Protein AF-A0A9E3Y6I2-F1 (afdb_monomer_lite)

Foldseek 3Di:
DVVVVVVQVVVLLVVLDVQLDDVDDPVSSVCSQAVFARWGDDPQPRAIDTPPVVVPDDFQWDFDWDDDPNDTHTPGTTDGDDDDDDD

Structure (mmCIF, N/CA/C/O backbone):
data_AF-A0A9E3Y6I2-F1
#
_entry.id   AF-A0A9E3Y6I2-F1
#
loop_
_atom_site.group_PDB
_atom_site.id
_atom_site.type_symbol
_atom_site.label_atom_id
_atom_site.label_alt_id
_atom_site.label_comp_id
_atom_site.label_asym_id
_atom_site.label_entity_id
_atom_site.label_seq_id
_atom_site.pdbx_PDB_ins_code
_atom_site.Cartn_x
_atom_site.Cartn_y
_atom_site.Cartn_z
_atom_site.occupancy
_atom_site.B_iso_or_equiv
_atom_site.auth_seq_id
_atom_site.auth_comp_id
_atom_site.auth_asym_id
_atom_site.auth_atom_id
_atom_site.pdbx_PDB_model_num
ATOM 1 N N . LEU A 1 1 ? -8.070 7.823 12.546 1.00 59.56 1 LEU A N 1
ATOM 2 C CA . LEU A 1 1 ? -8.119 7.198 11.205 1.00 59.56 1 LEU A CA 1
ATOM 3 C C . LEU A 1 1 ? -7.454 8.050 10.122 1.00 59.56 1 LEU A C 1
ATOM 5 O O . LEU A 1 1 ? -6.466 7.592 9.576 1.00 59.56 1 LEU A O 1
ATOM 9 N N . ALA A 1 2 ? -7.924 9.275 9.835 1.00 64.31 2 ALA A N 1
ATOM 10 C CA . ALA A 1 2 ? -7.398 10.080 8.715 1.00 64.31 2 ALA A CA 1
ATOM 11 C C . ALA A 1 2 ? -5.885 10.378 8.790 1.00 64.31 2 ALA A C 1
ATOM 13 O O . ALA A 1 2 ? -5.206 10.340 7.772 1.00 64.31 2 ALA A O 1
ATOM 14 N N . VAL A 1 3 ? -5.345 10.615 9.992 1.00 75.75 3 VAL A N 1
ATOM 15 C CA . VAL A 1 3 ? -3.899 10.845 10.181 1.00 75.75 3 VAL A CA 1
ATOM 16 C C . VAL A 1 3 ? -3.087 9.589 9.853 1.00 75.75 3 VAL A C 1
ATOM 18 O O . VAL A 1 3 ? -2.093 9.673 9.143 1.00 75.75 3 VAL A O 1
ATOM 21 N N . SER A 1 4 ? -3.527 8.420 10.321 1.00 84.81 4 SER A N 1
ATOM 22 C CA . SER A 1 4 ? -2.825 7.148 10.115 1.00 84.81 4 SER A CA 1
ATOM 23 C C . SER A 1 4 ? -2.815 6.710 8.647 1.00 84.81 4 SER A C 1
ATOM 25 O O . SER A 1 4 ? -1.810 6.184 8.186 1.00 84.81 4 SER A O 1
ATOM 27 N N . ALA A 1 5 ? -3.876 7.020 7.891 1.00 87.44 5 ALA A N 1
ATOM 28 C CA . ALA A 1 5 ? -3.936 6.748 6.454 1.00 87.44 5 ALA A CA 1
ATOM 29 C C . ALA A 1 5 ? -2.781 7.399 5.674 1.00 87.44 5 ALA A C 1
ATOM 31 O O . ALA A 1 5 ? -2.202 6.765 4.798 1.00 87.44 5 ALA A O 1
ATOM 32 N N . GLY A 1 6 ? -2.398 8.630 6.030 1.00 92.19 6 GLY A N 1
ATOM 33 C CA . GLY A 1 6 ? -1.265 9.312 5.400 1.00 92.19 6 GLY A CA 1
ATOM 34 C C . GLY A 1 6 ? 0.079 8.620 5.648 1.00 92.19 6 GLY A C 1
ATOM 35 O O . GLY A 1 6 ? 0.911 8.565 4.744 1.00 92.19 6 GLY A O 1
ATOM 36 N N . TYR A 1 7 ? 0.280 8.045 6.839 1.00 94.38 7 TYR A N 1
ATOM 37 C CA . TYR A 1 7 ? 1.491 7.276 7.147 1.00 94.38 7 TYR A CA 1
ATOM 38 C C . TYR A 1 7 ? 1.566 5.994 6.315 1.00 94.38 7 TYR A C 1
ATOM 40 O O . TYR A 1 7 ? 2.582 5.764 5.674 1.00 94.38 7 TYR A O 1
ATOM 48 N N . TRP A 1 8 ? 0.477 5.229 6.203 1.00 94.38 8 TRP A N 1
ATOM 49 C CA . TRP A 1 8 ? 0.480 4.001 5.393 1.00 94.38 8 TRP A CA 1
ATOM 50 C C . TRP A 1 8 ? 0.677 4.277 3.900 1.00 94.38 8 TRP A C 1
ATOM 52 O O . TRP A 1 8 ? 1.376 3.532 3.223 1.00 94.38 8 TRP A O 1
ATOM 62 N N . VAL A 1 9 ? 0.123 5.376 3.378 1.00 94.19 9 VAL A N 1
ATOM 63 C CA . VAL A 1 9 ? 0.407 5.807 1.998 1.00 94.19 9 VAL A CA 1
ATOM 64 C C . VAL A 1 9 ? 1.878 6.208 1.833 1.00 94.19 9 VAL A C 1
ATOM 66 O O . VAL A 1 9 ? 2.466 5.968 0.781 1.00 94.19 9 VAL A O 1
ATOM 69 N N . THR A 1 10 ? 2.495 6.783 2.867 1.00 96.19 10 THR A N 1
ATOM 70 C CA . THR A 1 10 ? 3.930 7.101 2.856 1.00 96.19 10 THR A CA 1
ATOM 71 C C . THR A 1 10 ? 4.773 5.826 2.845 1.00 96.19 10 THR A C 1
ATOM 73 O O . THR A 1 10 ? 5.700 5.732 2.046 1.00 96.19 10 THR A O 1
ATOM 76 N N . ASP A 1 11 ? 4.417 4.821 3.647 1.00 96.62 11 ASP A N 1
ATOM 77 C CA . ASP A 1 11 ? 5.084 3.512 3.650 1.00 96.62 11 ASP A CA 1
ATOM 78 C C . ASP A 1 11 ? 4.958 2.816 2.285 1.00 96.62 11 ASP A C 1
ATOM 80 O O . ASP A 1 11 ? 5.940 2.293 1.760 1.00 96.62 11 ASP A O 1
ATOM 84 N N . MET A 1 12 ? 3.777 2.878 1.658 1.00 96.75 12 MET A N 1
ATOM 85 C CA . MET A 1 12 ? 3.563 2.386 0.291 1.00 96.75 12 MET A CA 1
ATOM 86 C C . MET A 1 12 ? 4.480 3.093 -0.713 1.00 96.75 12 MET A C 1
ATOM 88 O O . MET A 1 12 ? 5.077 2.450 -1.575 1.00 96.75 12 MET A O 1
ATOM 92 N N . PHE A 1 13 ? 4.601 4.418 -0.605 1.00 96.94 13 PHE A N 1
ATOM 93 C CA . PHE A 1 13 ? 5.461 5.210 -1.478 1.00 96.94 13 PHE A CA 1
ATOM 94 C C . PHE A 1 13 ? 6.943 4.859 -1.292 1.00 96.94 13 PHE A C 1
ATOM 96 O O . PHE A 1 13 ? 7.652 4.688 -2.281 1.00 96.94 13 PHE A O 1
ATOM 103 N N . ILE A 1 14 ? 7.401 4.696 -0.046 1.00 97.56 14 ILE A N 1
ATOM 104 C CA . ILE A 1 14 ? 8.769 4.258 0.264 1.00 97.56 14 ILE A CA 1
ATOM 105 C C . ILE A 1 14 ? 9.027 2.872 -0.328 1.00 97.56 14 ILE A C 1
ATOM 107 O O . ILE A 1 14 ? 10.010 2.708 -1.045 1.00 97.56 14 ILE A O 1
ATOM 111 N N . LYS A 1 15 ? 8.114 1.913 -0.131 1.00 97.69 15 LYS A N 1
ATOM 112 C CA . LYS A 1 15 ? 8.224 0.575 -0.724 1.00 97.69 15 LYS A CA 1
ATOM 113 C C . LYS A 1 15 ? 8.371 0.637 -2.248 1.00 97.69 15 LYS A C 1
ATOM 115 O O . LYS A 1 15 ? 9.237 -0.020 -2.814 1.00 97.69 15 LYS A O 1
ATOM 120 N N . ALA A 1 16 ? 7.564 1.457 -2.921 1.00 97.50 16 ALA A N 1
ATOM 121 C CA . ALA A 1 16 ? 7.652 1.623 -4.372 1.00 97.50 16 ALA A CA 1
ATOM 122 C C . ALA A 1 16 ? 9.002 2.213 -4.821 1.00 97.50 16 ALA A C 1
ATOM 124 O O . ALA A 1 16 ? 9.523 1.833 -5.872 1.00 97.50 16 ALA A O 1
ATOM 125 N N . LEU A 1 17 ? 9.584 3.132 -4.041 1.00 98.00 17 LEU A N 1
ATOM 126 C CA . LEU A 1 17 ? 10.922 3.669 -4.308 1.00 98.00 17 LEU A CA 1
ATOM 127 C C . LEU A 1 17 ? 11.999 2.592 -4.138 1.00 98.00 17 LEU A C 1
ATOM 129 O O . LEU A 1 17 ? 12.865 2.465 -5.001 1.00 98.00 17 LEU A O 1
ATOM 13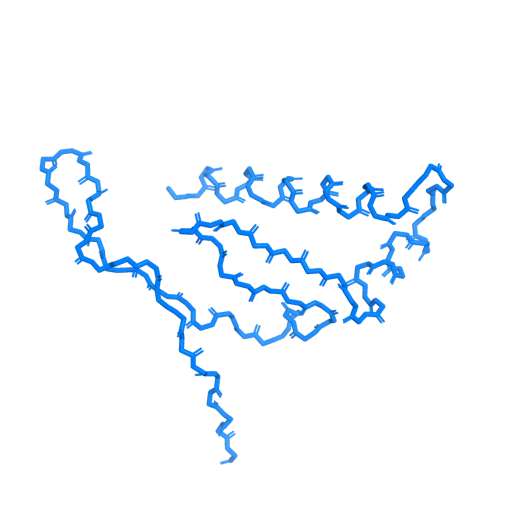3 N N . GLU A 1 18 ? 11.922 1.803 -3.065 1.00 97.81 18 GLU A N 1
ATOM 134 C CA . GLU A 1 18 ? 12.850 0.700 -2.795 1.00 97.81 18 GLU A CA 1
ATOM 135 C C . GLU A 1 18 ? 12.806 -0.362 -3.902 1.00 97.81 18 GLU A C 1
ATOM 137 O O . GLU A 1 18 ? 13.856 -0.775 -4.391 1.00 97.81 18 GLU A O 1
ATOM 142 N N . GLU A 1 19 ? 11.610 -0.752 -4.353 1.00 97.38 19 GLU A N 1
ATOM 143 C CA . GLU A 1 19 ? 11.436 -1.722 -5.443 1.00 97.38 19 GLU A CA 1
ATOM 144 C C . GLU A 1 19 ? 11.873 -1.177 -6.811 1.00 97.38 19 GLU A C 1
ATOM 146 O O . GLU A 1 19 ? 12.345 -1.937 -7.655 1.00 97.38 19 GLU A O 1
ATOM 151 N N . THR A 1 20 ? 11.763 0.136 -7.035 1.00 97.69 20 THR A N 1
ATOM 152 C CA . THR A 1 20 ? 12.259 0.770 -8.270 1.00 97.69 20 THR A CA 1
ATOM 153 C C . THR A 1 20 ? 13.790 0.808 -8.317 1.00 97.69 20 THR A C 1
ATOM 155 O O . THR A 1 20 ? 14.382 0.656 -9.388 1.00 97.69 20 THR A O 1
ATOM 158 N N . GLY A 1 21 ? 14.437 0.993 -7.164 1.00 97.06 21 GLY A N 1
ATOM 159 C CA . GLY A 1 21 ? 15.890 1.040 -7.033 1.00 97.06 21 GLY A CA 1
ATOM 160 C C . GLY A 1 21 ? 16.520 2.403 -7.349 1.00 97.06 21 GLY A C 1
ATOM 161 O O . GLY A 1 21 ? 15.845 3.397 -7.615 1.00 97.06 21 GLY A O 1
ATOM 162 N N . GLU A 1 22 ? 17.854 2.453 -7.289 1.00 97.00 22 GLU A N 1
ATOM 163 C CA . GLU A 1 22 ? 18.636 3.704 -7.307 1.00 97.00 22 GLU A CA 1
ATOM 164 C C . GLU A 1 22 ? 18.607 4.460 -8.644 1.00 97.00 22 GLU A C 1
ATOM 166 O O . GLU A 1 22 ? 18.749 5.683 -8.668 1.00 97.00 22 GLU A O 1
ATOM 171 N N . ASP A 1 23 ? 18.410 3.759 -9.763 1.00 96.06 23 ASP A N 1
ATOM 172 C CA . ASP A 1 23 ? 18.265 4.366 -11.092 1.00 96.06 23 ASP A CA 1
ATOM 173 C C . ASP A 1 23 ? 16.816 4.845 -11.289 1.00 96.06 23 ASP A C 1
ATOM 175 O O . ASP A 1 23 ? 16.051 4.330 -12.111 1.00 96.06 23 ASP A O 1
ATOM 179 N N . LEU A 1 24 ? 16.434 5.798 -10.439 1.00 96.94 24 LEU A N 1
ATOM 180 C CA . LEU A 1 24 ? 15.080 6.302 -10.292 1.00 96.94 24 LEU A CA 1
ATOM 181 C C . LEU A 1 24 ? 14.764 7.352 -11.363 1.00 96.94 24 LEU A C 1
ATOM 183 O O . LEU A 1 24 ? 15.287 8.468 -11.352 1.00 96.94 24 LEU A O 1
ATOM 187 N N . THR A 1 25 ? 13.820 7.021 -12.242 1.00 98.06 25 THR A N 1
ATOM 188 C CA . THR A 1 25 ? 13.145 7.979 -13.128 1.00 98.06 25 THR A CA 1
ATOM 189 C C . THR A 1 25 ? 11.637 7.896 -12.925 1.00 98.06 25 THR A C 1
ATOM 191 O O . THR A 1 25 ? 11.125 6.901 -12.413 1.00 98.06 25 THR A O 1
ATOM 194 N N . VAL A 1 26 ? 10.901 8.925 -13.356 1.00 97.69 26 VAL A N 1
ATOM 195 C CA . VAL A 1 26 ? 9.427 8.906 -13.321 1.00 97.69 26 VAL A CA 1
ATOM 196 C C . VAL A 1 26 ? 8.879 7.703 -14.092 1.00 97.69 26 VAL A C 1
ATOM 198 O O . VAL A 1 26 ? 7.981 7.021 -13.611 1.00 97.69 26 VAL A O 1
ATOM 201 N N . GLU A 1 27 ? 9.442 7.411 -15.264 1.00 98.06 27 GLU A N 1
ATOM 202 C CA . GLU A 1 27 ? 9.001 6.305 -16.119 1.00 98.06 27 GLU A CA 1
ATOM 203 C C . GLU A 1 27 ? 9.205 4.952 -15.438 1.00 98.06 27 GLU A C 1
ATOM 205 O O . GLU A 1 27 ? 8.302 4.122 -15.449 1.00 98.06 27 GLU A O 1
ATOM 210 N N . LYS A 1 28 ? 10.360 4.749 -14.795 1.00 97.81 28 LYS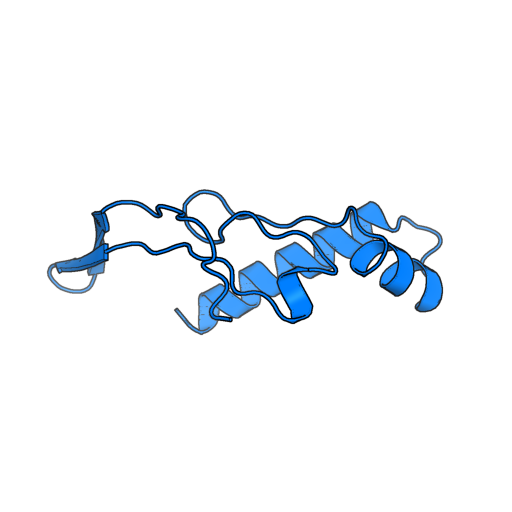 A N 1
ATOM 211 C CA . LYS A 1 28 ? 10.655 3.513 -14.062 1.00 97.81 28 LYS A CA 1
ATOM 212 C C . LYS A 1 28 ? 9.795 3.368 -12.818 1.00 97.81 28 LYS A C 1
ATOM 214 O O . LYS A 1 28 ? 9.248 2.300 -12.595 1.00 97.81 28 LYS A O 1
ATOM 219 N N . PHE A 1 29 ? 9.608 4.446 -12.062 1.00 97.75 29 PHE A N 1
ATOM 220 C CA . PHE A 1 29 ? 8.751 4.441 -10.880 1.00 97.75 29 PHE A CA 1
ATOM 221 C C . PHE A 1 29 ? 7.296 4.095 -11.226 1.00 97.75 29 PHE A C 1
ATOM 223 O O . PHE A 1 29 ? 6.668 3.261 -10.575 1.00 97.75 29 PHE A O 1
ATOM 230 N N . LEU A 1 30 ? 6.765 4.688 -12.300 1.00 96.88 30 LEU A N 1
ATOM 231 C CA . LEU A 1 30 ? 5.434 4.352 -12.801 1.00 96.88 30 LEU A CA 1
ATOM 232 C C . LEU A 1 30 ? 5.376 2.928 -13.360 1.00 96.88 30 LEU A C 1
ATOM 234 O O . LEU A 1 30 ? 4.350 2.272 -13.189 1.00 96.88 30 LEU A O 1
ATOM 238 N N . ALA A 1 31 ? 6.441 2.438 -13.999 1.00 96.81 31 ALA A N 1
ATOM 239 C CA . ALA A 1 31 ? 6.517 1.054 -14.453 1.00 96.81 31 ALA A CA 1
ATOM 240 C C . ALA A 1 31 ? 6.505 0.063 -13.278 1.00 96.81 31 ALA A C 1
ATOM 242 O O . ALA A 1 31 ? 5.806 -0.938 -13.372 1.00 96.81 31 ALA A O 1
ATOM 243 N N . THR A 1 32 ? 7.183 0.357 -12.163 1.00 96.94 32 THR A N 1
ATOM 244 C CA . THR A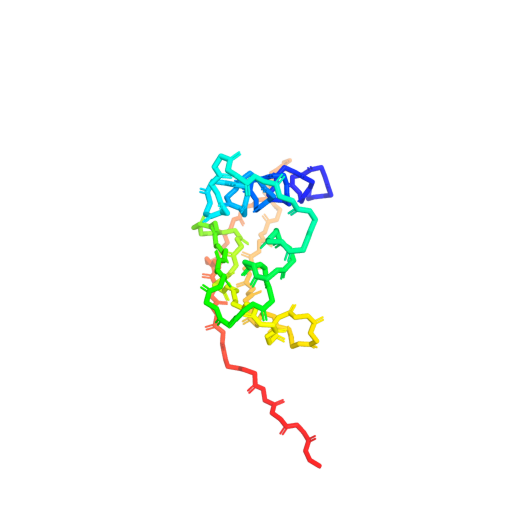 1 32 ? 7.109 -0.442 -10.927 1.00 96.94 32 THR A CA 1
ATOM 245 C C . THR A 1 32 ? 5.671 -0.503 -10.416 1.00 96.94 32 THR A C 1
ATOM 247 O O . THR A 1 32 ? 5.092 -1.580 -10.317 1.00 96.94 32 THR A O 1
ATOM 250 N N . LEU A 1 33 ? 5.049 0.657 -10.173 1.00 96.56 33 LEU A N 1
ATOM 251 C CA . LEU A 1 33 ? 3.704 0.748 -9.592 1.00 96.56 33 LEU A CA 1
ATOM 252 C C . LEU A 1 33 ? 2.603 0.134 -10.467 1.00 96.56 33 LEU A C 1
ATOM 254 O O . LEU A 1 33 ? 1.597 -0.331 -9.943 1.00 96.56 33 LEU A O 1
ATOM 258 N N . ASN A 1 34 ? 2.758 0.163 -11.791 1.00 96.00 34 ASN A N 1
ATOM 259 C CA . ASN A 1 34 ? 1.712 -0.243 -12.737 1.00 96.00 34 ASN A CA 1
ATOM 260 C C . ASN A 1 34 ? 2.060 -1.509 -13.534 1.00 96.00 34 ASN A C 1
ATOM 262 O O . ASN A 1 34 ? 1.287 -1.908 -14.403 1.00 96.00 34 ASN A O 1
ATOM 266 N N . GLY A 1 35 ? 3.212 -2.128 -13.265 1.00 92.25 35 GLY A N 1
ATOM 267 C CA . GLY A 1 35 ? 3.751 -3.245 -14.043 1.00 92.25 35 GLY A CA 1
ATOM 268 C C . GLY A 1 35 ? 3.051 -4.585 -13.821 1.00 92.25 35 GLY A C 1
ATOM 269 O O 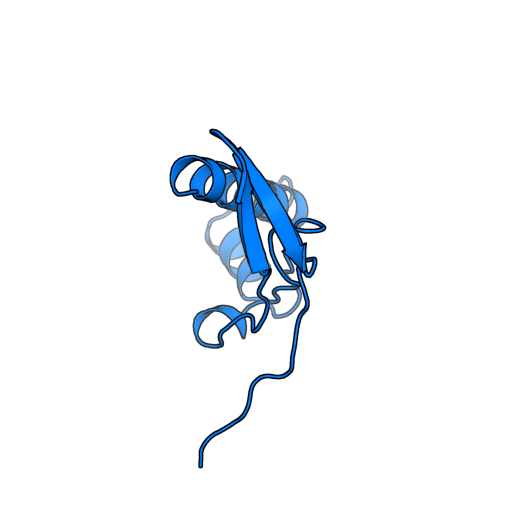. GLY A 1 35 ? 3.240 -5.491 -14.628 1.00 92.25 35 GLY A O 1
ATOM 270 N N . GLY A 1 36 ? 2.225 -4.703 -12.776 1.00 86.06 36 GLY A N 1
ATOM 271 C CA . GLY A 1 36 ? 1.435 -5.902 -12.465 1.00 86.06 36 GLY A CA 1
ATOM 272 C C . GLY A 1 36 ? 1.791 -6.587 -11.146 1.00 86.06 36 GLY A C 1
ATOM 273 O O . GLY A 1 36 ? 0.965 -7.327 -10.618 1.00 86.06 36 GLY A O 1
ATOM 274 N N . ASP A 1 37 ? 2.976 -6.307 -10.598 1.00 91.81 37 ASP A N 1
ATOM 275 C CA . ASP A 1 37 ? 3.520 -7.058 -9.457 1.00 91.81 37 ASP A CA 1
ATOM 276 C C . ASP A 1 37 ? 3.663 -6.220 -8.176 1.00 91.81 37 ASP A C 1
ATOM 278 O O . ASP A 1 37 ? 3.909 -6.770 -7.099 1.00 91.81 37 ASP A O 1
ATOM 282 N N . PHE A 1 38 ? 3.483 -4.895 -8.257 1.00 97.50 38 PHE A N 1
ATOM 283 C CA . PHE A 1 38 ? 3.573 -4.041 -7.076 1.00 97.50 38 PHE A CA 1
ATOM 284 C C . PHE A 1 38 ? 2.436 -4.361 -6.110 1.00 97.50 38 PHE A C 1
ATOM 286 O O . PHE A 1 38 ? 1.254 -4.308 -6.467 1.00 97.50 38 PHE A O 1
ATOM 293 N N . SER A 1 39 ? 2.802 -4.666 -4.868 1.00 96.94 39 SER A N 1
ATOM 294 C CA . SER A 1 39 ? 1.864 -5.029 -3.813 1.00 96.94 39 SER A CA 1
ATOM 295 C C . SER A 1 39 ? 2.127 -4.261 -2.527 1.00 96.94 39 SER A C 1
ATOM 297 O O . SER A 1 39 ? 3.268 -3.960 -2.177 1.00 96.94 39 SER A O 1
ATOM 299 N N . PHE A 1 40 ? 1.072 -3.972 -1.777 1.00 96.88 40 PHE A N 1
ATOM 300 C CA . PHE A 1 40 ? 1.167 -3.315 -0.481 1.00 96.88 40 PHE A CA 1
ATOM 301 C C . PHE A 1 40 ? 0.139 -3.889 0.487 1.00 96.88 40 PHE A C 1
ATOM 303 O O . PHE A 1 40 ? -1.019 -4.109 0.135 1.00 96.88 40 PHE A O 1
ATOM 310 N N . GLU A 1 41 ? 0.582 -4.116 1.716 1.00 96.06 41 GLU A N 1
ATOM 311 C CA . GLU A 1 41 ? -0.248 -4.535 2.833 1.00 96.06 41 GLU A CA 1
ATOM 312 C C . GLU A 1 41 ? 0.374 -4.033 4.134 1.00 96.06 41 GLU A C 1
ATOM 314 O O . GLU A 1 41 ? 1.583 -3.813 4.223 1.00 96.06 41 GLU A O 1
ATOM 319 N N . VAL A 1 42 ? -0.467 -3.862 5.147 1.00 93.81 42 VAL A N 1
ATOM 320 C CA . VAL A 1 42 ? -0.043 -3.581 6.518 1.00 93.81 42 VAL A CA 1
ATOM 321 C C . VAL A 1 42 ? -0.843 -4.517 7.399 1.00 93.81 42 VAL A C 1
ATOM 323 O O . VAL A 1 42 ? -2.067 -4.389 7.482 1.00 93.81 42 VAL A O 1
ATOM 326 N N . GLU A 1 43 ? -0.163 -5.465 8.037 1.00 90.81 43 GLU A N 1
ATOM 327 C CA . GLU A 1 43 ? -0.802 -6.511 8.833 1.00 90.81 43 GLU A CA 1
ATOM 328 C C . GLU A 1 43 ? -1.821 -5.925 9.826 1.00 90.81 43 GLU A C 1
ATOM 330 O O . GLU A 1 43 ? -1.529 -5.002 10.588 1.00 90.81 43 GLU A O 1
ATOM 335 N N . GLY A 1 44 ? -3.053 -6.440 9.781 1.00 88.44 44 GLY A N 1
ATOM 336 C CA . GLY A 1 44 ? -4.150 -6.015 10.656 1.00 88.44 44 GLY A CA 1
ATOM 337 C C . GLY A 1 44 ? -4.757 -4.642 10.343 1.00 88.44 44 GLY A C 1
ATOM 338 O O . GLY A 1 44 ? -5.682 -4.230 11.045 1.00 88.44 44 GLY A O 1
ATOM 339 N N . VAL A 1 45 ? -4.282 -3.939 9.308 1.00 88.50 45 VAL A N 1
ATOM 340 C CA . VAL A 1 45 ? -4.689 -2.558 9.009 1.00 88.50 45 VAL A CA 1
ATOM 341 C C . VAL A 1 45 ? -5.044 -2.335 7.538 1.00 88.50 45 VAL A C 1
ATOM 343 O O . VAL A 1 45 ? -6.163 -1.918 7.245 1.00 88.50 45 VAL A O 1
ATOM 346 N N . VAL A 1 46 ? -4.114 -2.594 6.617 1.00 91.56 46 VAL A N 1
ATOM 347 C CA . VAL A 1 46 ? -4.305 -2.433 5.168 1.00 91.56 46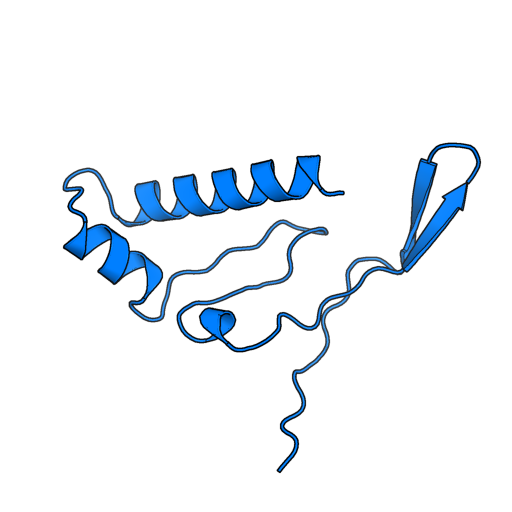 VAL A CA 1
ATOM 348 C C . VAL A 1 46 ? -4.325 -3.819 4.547 1.00 91.56 46 VAL A C 1
ATOM 350 O O . VAL A 1 46 ? -3.347 -4.558 4.647 1.00 91.56 46 VAL A O 1
ATOM 353 N N . GLY A 1 47 ? -5.450 -4.170 3.927 1.00 93.50 47 GLY A N 1
ATOM 354 C CA . GLY A 1 47 ? -5.608 -5.461 3.269 1.00 93.50 47 GLY A CA 1
ATOM 355 C C . GLY A 1 47 ? -4.657 -5.644 2.077 1.00 93.50 47 GLY A C 1
ATOM 356 O O . GLY A 1 47 ? -4.216 -4.645 1.497 1.00 93.50 47 GLY A O 1
ATOM 357 N N . PRO A 1 48 ? -4.385 -6.898 1.672 1.00 94.00 48 PRO A N 1
ATOM 358 C CA . PRO A 1 48 ? -3.534 -7.194 0.525 1.00 94.00 48 PRO A CA 1
ATOM 359 C C . PRO A 1 48 ? -4.026 -6.478 -0.734 1.00 94.00 48 PRO A C 1
ATOM 361 O O . PRO A 1 48 ? -5.174 -6.645 -1.156 1.00 94.00 48 PRO A O 1
ATOM 364 N N . SER A 1 49 ? -3.156 -5.659 -1.317 1.00 94.25 49 SER A N 1
ATOM 365 C CA . SER A 1 49 ? -3.466 -4.822 -2.474 1.00 94.25 49 SER A CA 1
ATOM 366 C C . SER A 1 49 ? -2.399 -5.001 -3.545 1.00 94.25 49 SER A C 1
ATOM 368 O O . SER A 1 49 ? -1.218 -4.887 -3.233 1.00 94.25 49 SER A O 1
ATOM 370 N N . THR A 1 50 ? -2.803 -5.247 -4.794 1.00 95.44 50 THR A N 1
ATOM 371 C CA . THR A 1 50 ? -1.890 -5.416 -5.938 1.00 95.44 50 THR A CA 1
ATOM 372 C C . THR A 1 50 ? -2.323 -4.532 -7.103 1.00 95.44 50 THR A C 1
ATOM 374 O O . THR A 1 50 ? -3.504 -4.479 -7.457 1.00 95.44 50 THR A O 1
ATOM 377 N N . TRP A 1 51 ? -1.367 -3.840 -7.716 1.00 95.56 51 TRP A N 1
ATOM 378 C CA . TRP A 1 51 ? -1.607 -2.927 -8.831 1.00 95.56 51 TRP A CA 1
ATOM 379 C C . TRP A 1 51 ? -1.206 -3.553 -10.172 1.00 95.56 51 TRP A C 1
ATOM 381 O O . TRP A 1 51 ? -0.252 -4.326 -10.221 1.00 95.56 51 TRP A O 1
ATOM 391 N N . PRO A 1 52 ? -1.924 -3.236 -11.271 1.00 95.56 52 PRO A N 1
ATOM 392 C CA . PRO A 1 52 ? -2.852 -2.106 -11.422 1.00 95.56 52 PRO A CA 1
ATOM 393 C C . PRO A 1 52 ? -4.303 -2.362 -10.987 1.00 95.56 52 PRO A C 1
ATOM 395 O O . PRO A 1 52 ? -5.076 -1.413 -10.943 1.00 95.56 52 PRO A O 1
ATOM 398 N N . ALA A 1 53 ? -4.689 -3.595 -10.641 1.00 92.31 53 ALA A N 1
ATOM 399 C CA . ALA A 1 53 ? -6.085 -3.931 -10.328 1.00 92.31 53 ALA A CA 1
ATOM 400 C C . ALA A 1 53 ? -6.697 -3.033 -9.231 1.00 92.31 53 ALA A C 1
ATOM 402 O O . ALA A 1 53 ? -7.813 -2.536 -9.375 1.00 92.31 53 ALA A O 1
ATOM 403 N N . LYS A 1 54 ? -5.940 -2.740 -8.163 1.00 91.94 54 LYS A N 1
ATOM 404 C CA . LYS A 1 54 ? -6.380 -1.868 -7.055 1.00 91.94 54 LYS A CA 1
ATOM 405 C C . LYS A 1 54 ? -6.354 -0.361 -7.344 1.00 91.94 54 LYS A C 1
ATOM 407 O O . LYS A 1 54 ? -6.500 0.431 -6.417 1.00 91.94 54 LYS A O 1
ATOM 412 N N . HIS A 1 55 ? -6.226 0.049 -8.609 1.00 92.94 55 HIS A N 1
ATOM 413 C CA . HIS A 1 55 ? -6.626 1.403 -9.023 1.00 92.94 55 HIS A CA 1
ATOM 414 C C . HIS A 1 55 ? -8.143 1.573 -9.027 1.00 92.94 55 HIS A C 1
ATOM 416 O O . HIS A 1 55 ? -8.638 2.616 -8.608 1.00 92.94 55 HIS A O 1
ATOM 422 N N . ASP A 1 56 ? -8.864 0.539 -9.462 1.00 91.88 56 ASP A N 1
ATOM 423 C CA . ASP A 1 56 ? -10.306 0.611 -9.715 1.00 91.88 56 ASP A CA 1
ATOM 424 C C . ASP A 1 56 ? -11.103 -0.395 -8.876 1.00 91.88 56 ASP A C 1
ATOM 426 O O . ASP A 1 56 ? -12.274 -0.172 -8.561 1.00 91.88 56 ASP A O 1
ATOM 430 N N . GLU A 1 57 ? -10.481 -1.505 -8.479 1.00 91.06 57 GLU A N 1
ATOM 431 C CA . GLU A 1 57 ? -11.130 -2.506 -7.645 1.00 91.06 57 GLU A CA 1
ATOM 432 C C . GLU A 1 57 ? -10.996 -2.189 -6.151 1.00 91.06 57 GLU A C 1
ATOM 434 O O . GLU A 1 57 ? -9.902 -1.867 -5.675 1.00 91.06 57 GLU A O 1
ATOM 439 N N . PRO A 1 58 ? -12.060 -2.393 -5.354 1.00 90.44 58 PRO A N 1
ATOM 440 C CA . PRO A 1 58 ? -11.956 -2.279 -3.911 1.00 90.44 58 PRO A CA 1
ATOM 441 C C . PRO A 1 58 ? -11.059 -3.378 -3.327 1.00 90.44 58 PRO A C 1
ATOM 443 O O . PRO A 1 58 ? -10.891 -4.465 -3.892 1.00 90.44 58 PRO A O 1
ATOM 446 N N . VAL A 1 59 ? -10.529 -3.103 -2.139 1.00 93.00 59 VAL A N 1
ATOM 447 C CA . VAL A 1 59 ? -9.898 -4.088 -1.255 1.00 93.00 59 VAL A CA 1
ATOM 448 C C . VAL A 1 59 ? -10.964 -4.487 -0.226 1.00 93.00 59 VAL A C 1
ATOM 450 O O . VAL A 1 59 ? -11.240 -3.696 0.678 1.00 93.00 59 VAL A O 1
ATOM 453 N N . PRO A 1 60 ? -11.640 -5.644 -0.373 1.00 93.19 60 PRO A N 1
ATOM 454 C CA . PRO A 1 60 ? -12.835 -5.998 0.403 1.00 93.19 60 PRO A CA 1
ATOM 455 C C . PRO A 1 60 ? -12.486 -6.492 1.819 1.00 93.19 60 PRO A C 1
ATOM 457 O O . PRO A 1 60 ? -12.873 -7.585 2.227 1.00 93.19 60 PRO A O 1
ATOM 460 N N . CYS A 1 61 ? -11.740 -5.690 2.578 1.00 93.88 61 CYS A N 1
ATOM 461 C CA . CYS A 1 61 ? -11.327 -5.993 3.943 1.00 93.88 61 CYS A CA 1
ATOM 462 C C . CYS A 1 61 ? -11.992 -5.040 4.935 1.00 93.88 61 CYS A C 1
ATOM 464 O O . CYS A 1 61 ? -12.035 -3.829 4.720 1.00 93.88 61 CYS A O 1
ATOM 466 N N . ALA A 1 62 ? -12.491 -5.580 6.045 1.00 92.12 62 ALA A N 1
ATOM 467 C CA . ALA A 1 62 ? -13.115 -4.795 7.101 1.00 92.12 62 ALA A CA 1
ATOM 468 C C . ALA A 1 62 ? -12.802 -5.369 8.486 1.00 92.12 62 ALA A C 1
ATOM 470 O O . ALA A 1 62 ? -12.630 -6.575 8.656 1.00 92.12 62 ALA A O 1
ATOM 471 N N . ALA A 1 63 ? -12.748 -4.485 9.479 1.00 92.38 63 ALA A N 1
ATOM 472 C CA . ALA A 1 63 ? -12.691 -4.831 10.894 1.00 92.38 63 ALA A CA 1
ATOM 473 C C . ALA A 1 63 ? -13.919 -4.241 11.596 1.00 92.38 63 ALA A C 1
ATOM 475 O O . ALA A 1 63 ? -14.372 -3.149 11.242 1.00 92.38 63 ALA A O 1
ATOM 476 N N . LEU A 1 64 ? -14.439 -4.937 12.609 1.00 92.88 64 LEU A N 1
ATOM 477 C CA . LEU A 1 64 ? -15.467 -4.380 13.487 1.00 92.88 64 LEU A CA 1
ATOM 478 C C . LEU A 1 64 ? -14.796 -3.881 14.760 1.00 92.88 64 LEU A C 1
ATOM 480 O O . LEU A 1 64 ? -14.152 -4.654 15.473 1.00 92.88 64 LEU A O 1
ATOM 484 N N . VAL A 1 65 ? -14.977 -2.598 15.053 1.00 92.25 65 VAL A N 1
ATOM 485 C CA . VAL A 1 65 ? -14.464 -1.957 16.265 1.00 92.25 65 VAL A CA 1
ATOM 486 C C . VAL A 1 65 ? -15.616 -1.501 17.150 1.00 92.25 65 VAL A C 1
ATOM 488 O O . VAL A 1 65 ? -16.644 -1.030 16.667 1.00 92.25 65 VAL A O 1
ATOM 491 N N . GLU A 1 66 ? -15.427 -1.622 18.456 1.00 95.94 66 GLU A N 1
ATOM 492 C CA . GLU A 1 66 ? -16.325 -1.113 19.486 1.00 95.94 66 GLU A CA 1
ATOM 493 C C . GLU A 1 66 ? -15.635 0.036 20.228 1.00 95.94 66 GLU A C 1
ATOM 495 O O . GLU A 1 66 ? -14.436 -0.023 20.501 1.00 95.94 66 GLU A O 1
ATOM 500 N N . VAL A 1 67 ? -16.380 1.084 20.582 1.00 96.12 67 VAL A N 1
ATOM 501 C CA . VAL A 1 67 ? -15.850 2.152 21.437 1.00 96.12 67 VAL A CA 1
ATOM 502 C C . VAL A 1 67 ? -15.920 1.701 22.893 1.00 96.12 67 VAL A C 1
ATOM 504 O O . VAL A 1 67 ? -17.010 1.497 23.425 1.00 96.12 67 VAL A O 1
ATOM 507 N N . LYS A 1 68 ? -14.767 1.583 23.557 1.00 96.31 68 LYS A N 1
ATOM 508 C CA . LYS A 1 68 ? -14.672 1.294 24.995 1.00 96.31 68 LYS A CA 1
ATOM 509 C C . LYS A 1 68 ? -13.953 2.444 25.687 1.00 96.31 68 LYS A C 1
ATOM 511 O O . LYS A 1 68 ? -12.750 2.623 25.535 1.00 96.31 68 LYS A O 1
ATOM 516 N N . GLY A 1 69 ? -14.710 3.254 26.428 1.00 95.38 69 GLY A N 1
ATOM 517 C CA . GLY A 1 69 ? -14.191 4.486 27.022 1.00 95.38 69 GLY A CA 1
ATOM 518 C C . GLY A 1 69 ? -13.813 5.505 25.944 1.00 95.38 69 GLY A C 1
ATOM 519 O O . GLY A 1 69 ? -14.688 6.022 25.254 1.00 95.38 69 GLY A O 1
ATOM 520 N N . ASN A 1 70 ? -12.519 5.796 25.814 1.00 94.44 70 ASN A N 1
ATOM 521 C CA . ASN A 1 70 ? -11.948 6.717 24.827 1.00 94.44 70 ASN A CA 1
ATOM 522 C C . ASN A 1 70 ? -11.151 6.004 23.715 1.00 94.44 70 ASN A C 1
ATOM 524 O O . ASN A 1 70 ? -10.438 6.669 22.964 1.00 94.44 70 ASN A O 1
ATOM 528 N N . GLU A 1 71 ? -11.269 4.679 23.598 1.00 91.69 71 GLU A N 1
ATOM 529 C CA . GLU A 1 71 ? -10.518 3.861 22.643 1.00 91.69 71 GLU A CA 1
ATOM 530 C C . GLU A 1 71 ? -11.442 3.117 21.670 1.00 91.69 71 GLU A C 1
ATOM 532 O O . GLU A 1 71 ? -12.562 2.730 22.016 1.00 91.69 71 GLU A O 1
ATOM 537 N N . PHE A 1 72 ? -10.949 2.884 20.450 1.00 89.75 72 PHE A N 1
ATOM 538 C CA . PHE A 1 72 ? -11.553 1.958 19.490 1.00 89.75 72 PHE A CA 1
ATOM 539 C C . PHE A 1 72 ? -10.905 0.584 19.661 1.00 89.75 72 PHE A C 1
ATOM 541 O O . PHE A 1 72 ? -9.723 0.417 19.367 1.00 89.75 72 PHE A O 1
ATOM 548 N N . VAL A 1 73 ? -11.675 -0.399 20.120 1.00 92.88 73 VAL A N 1
ATOM 549 C CA . VAL A 1 73 ? -11.200 -1.760 20.386 1.00 92.88 73 VAL A CA 1
ATOM 550 C C . VAL A 1 73 ? -11.718 -2.699 19.294 1.00 92.88 73 VAL A C 1
ATOM 552 O O . VAL A 1 73 ? -12.936 -2.816 19.138 1.00 92.88 73 VAL A O 1
ATOM 555 N N . PRO A 1 74 ? -10.844 -3.388 18.538 1.00 91.06 74 PRO A N 1
ATOM 556 C CA . PRO A 1 74 ? -11.273 -4.412 17.591 1.00 91.06 74 PRO A CA 1
ATOM 557 C C . PRO A 1 74 ? -12.003 -5.551 18.310 1.00 91.06 74 PRO A C 1
ATOM 559 O O . PRO A 1 74 ? -11.462 -6.164 19.229 1.00 91.06 74 PRO A O 1
ATOM 562 N N . VAL A 1 75 ? -13.233 -5.835 17.889 1.00 95.69 75 VAL A N 1
ATOM 563 C CA . VAL A 1 75 ? -14.026 -6.991 18.348 1.00 95.69 75 VAL A CA 1
ATOM 564 C C . VAL A 1 75 ? -14.132 -8.069 17.271 1.00 95.69 75 VAL A C 1
ATOM 566 O O . VAL A 1 75 ? -14.323 -9.238 17.593 1.00 95.69 75 VAL A O 1
ATOM 569 N N . VAL A 1 76 ? -13.940 -7.691 16.004 1.00 94.31 76 VAL A N 1
ATOM 570 C CA . VAL A 1 76 ? -13.646 -8.608 14.898 1.00 94.31 76 VAL A CA 1
ATOM 571 C C . VAL A 1 76 ? -12.369 -8.102 14.226 1.00 94.31 76 VAL A C 1
ATOM 573 O O . VAL A 1 76 ? -12.333 -6.924 13.849 1.00 94.31 76 VAL A O 1
ATOM 576 N N . PRO A 1 77 ? -11.320 -8.938 14.097 1.00 91.94 77 PRO A N 1
ATOM 577 C CA . PRO A 1 77 ? -10.083 -8.540 13.432 1.00 91.94 77 PRO A CA 1
ATOM 578 C C . PRO A 1 77 ? -10.328 -8.213 11.956 1.00 91.94 77 PRO A C 1
ATOM 580 O O . PRO A 1 77 ? -11.344 -8.615 11.382 1.00 91.94 77 PRO A O 1
ATOM 583 N N . LEU A 1 78 ? -9.378 -7.507 11.333 1.00 92.50 78 LEU A N 1
ATOM 584 C CA . LEU A 1 78 ? -9.418 -7.255 9.895 1.00 92.50 78 LEU A CA 1
ATOM 585 C C . LEU A 1 78 ? -9.563 -8.587 9.152 1.00 92.50 78 LEU A C 1
ATOM 587 O O . LEU A 1 78 ? -8.706 -9.461 9.251 1.00 92.50 78 LEU A O 1
ATOM 591 N N . THR A 1 79 ? -10.667 -8.731 8.432 1.00 94.19 79 THR A N 1
ATOM 592 C CA . THR A 1 79 ? -10.986 -9.918 7.644 1.00 94.19 79 THR A CA 1
ATOM 593 C C . THR A 1 79 ? -11.276 -9.475 6.222 1.00 94.19 79 THR A C 1
ATOM 595 O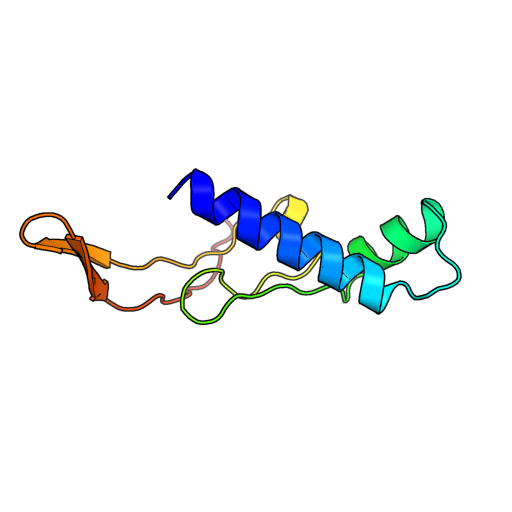 O . THR A 1 79 ? -12.013 -8.511 6.011 1.00 94.19 79 THR A O 1
ATOM 598 N N . CYS A 1 80 ? -10.684 -10.171 5.258 1.00 94.12 80 CYS A N 1
ATOM 599 C CA . CYS A 1 80 ? -10.876 -9.915 3.839 1.00 94.12 80 CYS A CA 1
ATOM 600 C C . CYS A 1 80 ? -11.850 -10.935 3.251 1.00 94.12 80 CYS A C 1
ATOM 602 O O . CYS A 1 80 ? -11.756 -12.125 3.550 1.00 94.12 80 CYS A O 1
ATOM 604 N N . GLY A 1 81 ? -12.799 -10.451 2.456 1.00 91.38 81 GLY A N 1
ATOM 605 C CA . GLY A 1 81 ? -13.680 -11.277 1.636 1.00 91.38 81 GLY A CA 1
ATOM 606 C C . GLY A 1 81 ? -13.257 -11.275 0.170 1.00 91.38 81 GLY A C 1
ATOM 607 O O . GLY A 1 81 ? -12.154 -10.856 -0.174 1.00 91.38 81 GLY A O 1
ATOM 608 N N . ASP A 1 82 ? -14.182 -11.693 -0.688 1.00 89.38 82 ASP A N 1
ATOM 609 C CA . ASP A 1 82 ? -14.012 -11.668 -2.139 1.00 89.38 82 ASP A CA 1
ATOM 610 C C . ASP A 1 82 ? -14.768 -10.483 -2.756 1.00 89.38 82 ASP A C 1
ATOM 612 O O . ASP A 1 82 ? -15.853 -10.103 -2.301 1.00 89.38 82 ASP A O 1
ATOM 616 N N . THR A 1 83 ? -14.215 -9.906 -3.825 1.00 85.00 83 THR A N 1
ATOM 617 C CA . THR A 1 83 ? -14.936 -8.931 -4.654 1.00 85.00 83 THR A CA 1
ATOM 618 C C . THR A 1 83 ? -16.004 -9.659 -5.470 1.00 85.00 83 THR A C 1
ATOM 620 O O . THR A 1 83 ? -15.714 -10.658 -6.126 1.00 85.00 83 THR A O 1
ATOM 623 N N . ILE A 1 84 ? -17.239 -9.150 -5.463 1.00 84.88 84 ILE A N 1
ATOM 624 C CA . ILE A 1 84 ? -18.339 -9.698 -6.267 1.00 84.88 84 ILE A CA 1
ATOM 625 C C . ILE A 1 84 ? -18.539 -8.827 -7.508 1.00 84.88 84 ILE A C 1
ATOM 627 O O . ILE A 1 84 ? -18.865 -7.646 -7.394 1.00 84.88 84 ILE A O 1
ATOM 631 N N . GLU A 1 85 ? -18.394 -9.417 -8.693 1.00 82.19 85 GLU A N 1
ATOM 632 C CA . GLU A 1 85 ? -18.764 -8.766 -9.951 1.00 82.19 85 GLU A CA 1
ATOM 633 C C . GLU A 1 85 ? -20.288 -8.746 -10.112 1.00 82.19 85 GLU A C 1
ATOM 635 O O . GLU A 1 85 ? -20.937 -9.794 -10.179 1.00 82.19 85 GLU A O 1
ATOM 640 N N . VAL A 1 86 ? -20.864 -7.550 -10.213 1.00 80.12 86 VAL A N 1
ATOM 641 C CA . VAL A 1 86 ? -22.272 -7.379 -10.581 1.00 80.12 86 VAL A CA 1
ATOM 642 C C . VAL A 1 86 ? -22.332 -7.178 -12.094 1.00 80.12 86 VAL A C 1
ATOM 644 O O . VAL A 1 86 ? -21.821 -6.180 -12.600 1.00 80.12 86 VAL A O 1
ATOM 647 N N . LYS A 1 87 ? -22.908 -8.152 -12.805 1.00 66.00 87 LYS A N 1
ATOM 648 C CA . LYS A 1 87 ? -23.125 -8.112 -14.260 1.00 66.00 87 LYS A CA 1
ATOM 649 C C . LYS A 1 87 ? -24.497 -7.556 -14.608 1.00 66.00 87 LYS A C 1
ATOM 651 O O . LYS A 1 87 ? -25.459 -7.898 -13.883 1.00 66.00 87 LYS A O 1
#

pLDDT: mean 92.43, std 6.93, range [59.56, 98.06]

Sequence (87 aa):
LAVSAGYWVTDMFIKALEETGEDLTVEKFLATLNGGDFSFEVEGVVGPSTWPAKHDEPVPCAALVEVKGNEFVPVVPLTCGDTIEVK

Secondary structure (DSSP, 8-state):
-HHHHHHHHHHHHHHHHHHH-SS--HHHHHHHHHSS--EEEETTTEEEEETTGGGTS---EEEEEEEETTEEEEEEEEEE-PPPP--

Radius of gyration: 15.9 Å; chains: 1; bounding box: 42×22×43 Å